Protein AF-A0A923WV77-F1 (afdb_monomer)

Foldseek 3Di:
DPFAWEQEPVRDIDGDDLVVLLVLQLVLQPPPPPSVVLSCQLSVVLVVVGDHHHYPVNSLVSSLVSLVVCCVVPVSSVSSSVSSVVQVVCCVP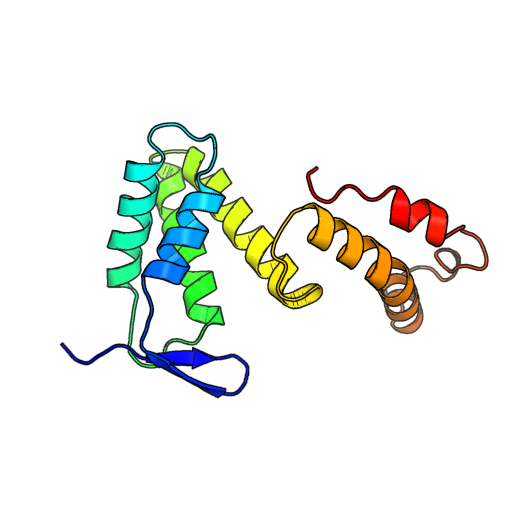QNDDDDQVRSLVSQLVCQLVVQVVCVVVVNDDPCSHPVNDPSNVVSNPDRPVD

Nearest PDB structures (foldseek):
  4x3v-assembly1_B  TM=8.559E-01  e=1.766E-03  Homo sapiens
  3hne-assembly1_B  TM=6.491E-01  e=2.974E-04  Homo sapiens
  3hnf-assembly1_B  TM=6.372E-01  e=2.411E-04  Homo sapiens
  5tus-assembly2_B  TM=5.766E-01  e=7.246E-04  Homo sapiens
  8p23-assembly1_A  TM=6.098E-01  e=1.513E-02  Segatella copri

pLDDT: mean 93.92, std 6.03, range [48.0, 98.38]

Solvent-accessible surface area (backbone atoms only — not comparable to full-atom values): 8344 Å² total; per-residue (Å²): 129,83,82,42,30,30,26,42,96,88,68,50,76,43,74,65,60,68,65,65,54,51,53,53,37,50,63,33,33,63,92,49,81,65,38,69,60,56,37,51,50,41,54,59,58,38,60,78,72,65,54,72,62,40,36,53,66,57,49,55,50,46,53,31,50,46,24,50,71,42,30,86,83,39,63,67,26,48,53,30,22,51,42,46,49,51,52,51,52,42,40,74,76,75,39,89,69,92,47,73,69,50,49,40,50,49,49,38,66,44,43,62,56,50,48,54,50,33,33,77,70,67,77,38,64,74,71,74,36,74,90,72,42,66,54,69,63,54,27,69,67,60,63,84,90,112

Radius of gyration: 18.63 Å; Cα contacts (8 Å, |Δi|>4): 139; chains: 1; bounding box: 40×37×52 Å

Structure (mmCIF, N/CA/C/O backbone):
data_AF-A0A923WV77-F1
#
_entry.id   AF-A0A923WV77-F1
#
loop_
_atom_site.group_PDB
_atom_site.id
_atom_site.type_symbol
_atom_site.label_atom_id
_atom_site.label_alt_id
_atom_site.label_comp_id
_atom_site.label_asym_id
_atom_site.label_entity_id
_atom_site.label_seq_id
_atom_site.pdbx_PDB_ins_code
_atom_site.Cartn_x
_atom_site.Cartn_y
_atom_site.Cartn_z
_atom_site.occupancy
_atom_site.B_iso_or_equiv
_atom_site.auth_seq_id
_atom_site.auth_comp_id
_atom_site.auth_asym_id
_atom_site.auth_atom_id
_atom_site.pdbx_PDB_model_num
ATOM 1 N N . MET A 1 1 ? -13.167 -13.546 25.526 1.00 48.00 1 MET A N 1
ATOM 2 C CA . MET A 1 1 ? -13.142 -13.367 24.060 1.00 48.00 1 MET A CA 1
ATOM 3 C C . MET A 1 1 ? -11.990 -14.201 23.547 1.00 48.00 1 MET A C 1
ATOM 5 O O . MET A 1 1 ? -10.902 -14.071 24.098 1.00 48.00 1 MET A O 1
ATOM 9 N N . SER A 1 2 ? -12.235 -15.126 22.621 1.00 57.38 2 SER A N 1
ATOM 10 C CA . SER A 1 2 ? -11.164 -15.935 22.031 1.00 57.38 2 SER A CA 1
ATOM 11 C C . SER A 1 2 ? -10.142 -15.004 21.380 1.00 57.38 2 SER A C 1
ATOM 13 O O . SER A 1 2 ? -10.535 -14.059 20.699 1.00 57.38 2 SER A O 1
ATOM 15 N N . ALA A 1 3 ? -8.852 -15.222 21.639 1.00 84.38 3 ALA A N 1
ATOM 16 C CA . ALA A 1 3 ? -7.799 -14.428 21.019 1.00 84.38 3 ALA A CA 1
ATOM 17 C C . ALA A 1 3 ? -7.837 -14.661 19.503 1.00 84.38 3 ALA A C 1
ATOM 19 O O . ALA A 1 3 ? -7.706 -15.799 19.060 1.00 84.38 3 ALA A O 1
ATOM 20 N N . ILE A 1 4 ? -8.056 -13.598 18.727 1.00 92.12 4 ILE A N 1
ATOM 21 C CA . ILE A 1 4 ? -8.050 -13.665 17.264 1.00 92.12 4 ILE A CA 1
ATOM 22 C C . ILE A 1 4 ? -6.624 -13.970 16.809 1.00 92.12 4 ILE A C 1
ATOM 24 O O . ILE A 1 4 ? -5.680 -13.288 17.218 1.00 92.12 4 ILE A O 1
ATOM 28 N N . THR A 1 5 ? -6.465 -14.984 15.964 1.00 95.19 5 THR A N 1
ATOM 29 C CA . THR A 1 5 ? -5.197 -15.288 15.296 1.00 95.19 5 THR A CA 1
ATOM 30 C C . THR A 1 5 ? -5.226 -14.859 13.835 1.00 95.19 5 THR A C 1
ATOM 32 O O . THR A 1 5 ? -6.267 -14.920 13.183 1.00 95.19 5 THR A O 1
ATOM 35 N N . VAL A 1 6 ? -4.069 -14.445 13.320 1.00 95.81 6 VAL A N 1
ATOM 36 C CA . VAL A 1 6 ? -3.853 -14.080 11.917 1.00 95.81 6 VAL A CA 1
ATOM 37 C C . VAL A 1 6 ? -2.973 -15.133 11.255 1.00 95.81 6 VAL A C 1
ATOM 39 O O . VAL A 1 6 ? -1.926 -15.497 11.795 1.00 95.81 6 VAL A O 1
ATOM 42 N N . VAL A 1 7 ? -3.375 -15.598 10.073 1.00 96.44 7 VAL A N 1
ATOM 43 C CA . VAL A 1 7 ? -2.583 -16.511 9.238 1.00 96.44 7 VAL A CA 1
ATOM 44 C C . VAL A 1 7 ? -1.671 -15.691 8.323 1.00 96.44 7 VAL A C 1
ATOM 46 O O . VAL A 1 7 ? -2.120 -14.825 7.567 1.00 96.44 7 VAL A O 1
ATOM 49 N N . LYS A 1 8 ? -0.364 -15.914 8.408 1.00 93.25 8 LYS A N 1
ATOM 50 C CA . LYS A 1 8 ? 0.645 -15.290 7.548 1.00 93.25 8 LYS A CA 1
ATOM 51 C C . LYS A 1 8 ? 0.689 -15.939 6.172 1.00 93.25 8 LYS A C 1
ATOM 53 O O . LYS A 1 8 ? 0.177 -17.033 5.964 1.00 93.25 8 LYS A O 1
ATOM 58 N N . ARG A 1 9 ? 1.355 -15.264 5.233 1.00 88.94 9 ARG A N 1
ATOM 59 C CA . ARG A 1 9 ? 1.539 -15.747 3.853 1.00 88.94 9 ARG A CA 1
ATOM 60 C C . ARG A 1 9 ? 2.354 -17.040 3.774 1.00 88.94 9 ARG A C 1
ATOM 62 O O . ARG A 1 9 ? 2.183 -17.808 2.840 1.00 88.94 9 ARG A O 1
ATOM 69 N N . ASP A 1 10 ? 3.211 -17.292 4.762 1.00 89.94 10 ASP A N 1
ATOM 70 C CA . ASP A 1 10 ? 3.959 -18.547 4.913 1.00 89.94 10 ASP A CA 1
ATOM 71 C C . ASP A 1 10 ? 3.158 -19.654 5.634 1.00 89.94 10 ASP A C 1
ATOM 73 O O . ASP A 1 10 ? 3.684 -20.738 5.883 1.00 89.94 10 ASP A O 1
ATOM 77 N N . GLY A 1 11 ? 1.891 -19.395 5.977 1.00 91.75 11 GLY A N 1
ATOM 78 C CA . GLY A 1 11 ? 1.005 -20.317 6.687 1.00 91.75 11 GLY A CA 1
ATOM 79 C C . GLY A 1 11 ? 1.157 -20.312 8.212 1.00 91.75 11 GLY A C 1
ATOM 80 O O . GLY A 1 11 ? 0.393 -20.996 8.896 1.00 91.75 11 GLY A O 1
ATOM 81 N N . THR A 1 12 ? 2.100 -19.547 8.775 1.00 95.31 12 THR A N 1
ATOM 82 C CA . THR A 1 12 ? 2.255 -19.438 10.234 1.00 95.31 12 THR A CA 1
ATOM 83 C C . THR A 1 12 ? 1.081 -18.686 10.869 1.00 95.31 12 THR A C 1
ATOM 85 O O . THR A 1 12 ? 0.434 -17.856 10.230 1.00 95.31 12 THR A O 1
ATOM 88 N N . ARG A 1 13 ? 0.771 -18.979 12.140 1.00 96.19 13 ARG A N 1
ATOM 89 C CA . ARG A 1 13 ? -0.293 -18.298 12.901 1.00 96.19 13 ARG A CA 1
ATOM 90 C C . ARG A 1 13 ? 0.325 -17.454 14.005 1.00 96.19 13 ARG A C 1
ATOM 92 O O . ARG A 1 13 ? 1.100 -17.972 14.806 1.00 96.19 13 ARG A O 1
ATOM 99 N N . GLU A 1 14 ? -0.058 -16.185 14.079 1.00 94.81 14 GLU A N 1
ATOM 100 C CA . GLU A 1 14 ? 0.314 -15.287 15.177 1.00 94.81 14 GLU A CA 1
ATOM 101 C C . GLU A 1 14 ? -0.930 -14.660 15.821 1.00 94.81 14 GLU A C 1
ATOM 103 O O . GLU A 1 14 ? -1.969 -14.555 15.165 1.00 94.81 14 GLU A O 1
ATOM 108 N N . PRO A 1 15 ? -0.864 -14.223 17.089 1.00 94.94 15 PRO A N 1
ATOM 109 C CA . PRO A 1 15 ? -1.914 -13.394 17.671 1.00 94.94 15 PRO A CA 1
ATOM 110 C C . PRO A 1 15 ? -2.107 -12.102 16.868 1.00 94.94 15 PRO A C 1
ATOM 112 O O . PRO A 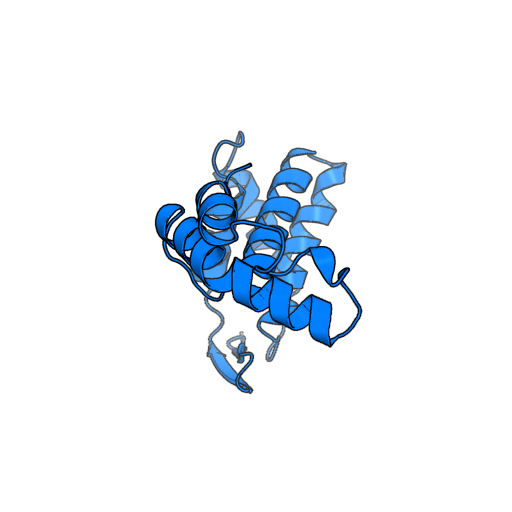1 15 ? -1.132 -11.494 16.426 1.00 94.94 15 PRO A O 1
ATOM 115 N N . PHE A 1 16 ? -3.357 -11.666 16.704 1.00 93.81 16 PHE A N 1
ATOM 116 C CA . PHE A 1 16 ? -3.653 -10.361 16.123 1.00 93.81 16 PHE A CA 1
ATOM 117 C C . PHE A 1 16 ? -2.987 -9.242 16.936 1.00 93.81 16 PHE A C 1
ATOM 119 O O . PHE A 1 16 ? -3.142 -9.167 18.156 1.00 93.81 16 PHE A O 1
ATOM 126 N N . ASP A 1 17 ? -2.274 -8.357 16.241 1.00 92.31 17 ASP A N 1
ATOM 127 C CA . ASP A 1 17 ? -1.597 -7.205 16.825 1.00 92.31 17 ASP A CA 1
ATOM 128 C C . ASP A 1 17 ? -2.188 -5.911 16.259 1.00 92.31 17 ASP A C 1
ATOM 130 O O . ASP A 1 17 ? -1.869 -5.487 15.143 1.00 92.31 17 ASP A O 1
ATOM 134 N N . ALA A 1 18 ? -3.043 -5.269 17.055 1.00 91.62 18 ALA A N 1
ATOM 135 C CA . ALA A 1 18 ? -3.682 -4.008 16.695 1.00 91.62 18 ALA A CA 1
ATOM 136 C C . ALA A 1 18 ? -2.668 -2.877 16.452 1.00 91.62 18 ALA A C 1
ATOM 138 O O . ALA A 1 18 ? -2.953 -1.961 15.682 1.00 91.62 18 ALA A O 1
ATOM 139 N N . ASN A 1 19 ? -1.472 -2.934 17.053 1.00 92.88 19 ASN A N 1
ATOM 140 C CA . ASN A 1 19 ? -0.466 -1.886 16.875 1.00 92.88 19 ASN A CA 1
ATOM 141 C C . ASN A 1 19 ? 0.044 -1.833 15.434 1.00 92.88 19 ASN A C 1
ATOM 143 O O . ASN A 1 19 ? 0.284 -0.742 14.921 1.00 92.88 19 ASN A O 1
ATOM 147 N N . LYS A 1 20 ? 0.156 -2.985 14.755 1.00 90.94 20 LYS A N 1
ATOM 148 C CA . LYS A 1 20 ? 0.565 -3.041 13.341 1.00 90.94 20 LYS A CA 1
ATOM 149 C C . LYS A 1 20 ? -0.425 -2.294 12.447 1.00 90.94 20 LYS A C 1
ATOM 151 O O . LYS A 1 20 ? -0.008 -1.550 11.562 1.00 90.94 20 LYS A O 1
ATOM 156 N N . ILE A 1 21 ? -1.721 -2.457 12.712 1.00 93.38 21 ILE A N 1
ATOM 157 C CA . ILE A 1 21 ? -2.782 -1.760 11.979 1.00 93.38 21 ILE A CA 1
ATOM 158 C C . ILE A 1 21 ? -2.777 -0.268 12.302 1.00 93.38 21 ILE A C 1
ATOM 160 O O . ILE A 1 21 ? -2.766 0.554 11.390 1.00 93.38 21 ILE A O 1
ATOM 164 N N . ASN A 1 22 ? -2.720 0.089 13.586 1.00 94.81 22 ASN A N 1
ATOM 165 C CA . ASN A 1 22 ? -2.713 1.487 14.009 1.00 94.81 22 ASN A CA 1
ATOM 166 C C . ASN A 1 22 ? -1.523 2.253 13.421 1.00 94.81 22 ASN A C 1
ATOM 168 O O . ASN A 1 22 ? -1.698 3.375 12.962 1.00 94.81 22 ASN A O 1
ATOM 172 N N . LEU A 1 23 ? -0.335 1.644 13.371 1.00 94.44 23 LEU A N 1
ATOM 173 C CA . LEU A 1 23 ? 0.841 2.268 12.767 1.00 94.44 23 LEU A CA 1
ATOM 174 C C . LEU A 1 23 ? 0.645 2.502 11.262 1.00 94.44 23 LEU A C 1
ATOM 176 O O . LEU A 1 23 ? 0.925 3.592 10.770 1.00 94.44 23 LEU A O 1
ATOM 180 N N . ALA A 1 24 ? 0.098 1.517 10.542 1.00 93.81 24 ALA A N 1
ATOM 181 C CA . ALA A 1 24 ? -0.214 1.670 9.122 1.00 93.81 24 ALA A CA 1
ATOM 182 C C . ALA A 1 24 ? -1.266 2.764 8.868 1.00 93.81 24 ALA A C 1
ATOM 184 O O . ALA A 1 24 ? -1.142 3.514 7.903 1.00 93.81 24 ALA A O 1
ATOM 185 N N . LEU A 1 25 ? -2.269 2.890 9.740 1.00 97.19 25 LEU A N 1
ATOM 186 C CA . LEU A 1 25 ? -3.270 3.954 9.662 1.00 97.19 25 LEU A CA 1
ATOM 187 C C . LEU A 1 25 ? -2.676 5.330 9.978 1.00 97.19 25 LEU A C 1
ATOM 189 O O . LEU A 1 25 ? -3.011 6.297 9.301 1.00 97.19 25 LEU A O 1
ATOM 193 N N . VAL A 1 26 ? -1.777 5.435 10.960 1.00 97.31 26 VAL A N 1
ATOM 194 C CA . VAL A 1 26 ? -1.065 6.687 11.273 1.00 97.31 26 VAL A CA 1
ATOM 195 C C . VAL A 1 26 ? -0.244 7.152 10.071 1.00 97.31 26 VAL A C 1
ATOM 197 O O . VAL A 1 26 ? -0.356 8.310 9.678 1.00 97.31 26 VAL A O 1
ATOM 200 N N . GLU A 1 27 ? 0.510 6.253 9.437 1.00 94.69 27 GLU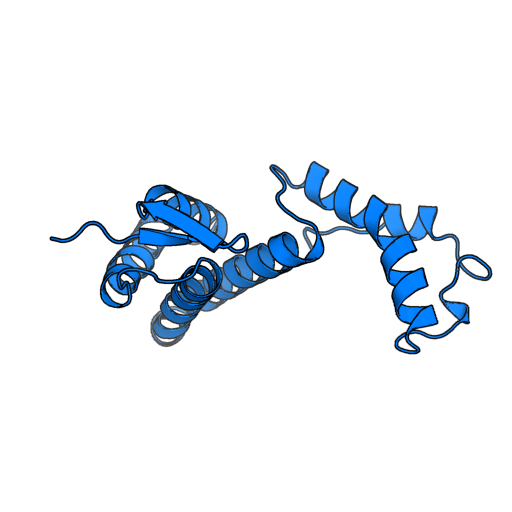 A N 1
ATOM 201 C CA . GLU A 1 27 ? 1.250 6.557 8.205 1.00 94.69 27 GLU A CA 1
ATOM 202 C C . GLU A 1 27 ? 0.305 6.966 7.062 1.00 94.69 27 GLU A C 1
ATOM 204 O O . GLU A 1 27 ? 0.519 7.974 6.391 1.00 94.69 27 GLU A O 1
ATOM 209 N N . ALA A 1 28 ? -0.790 6.228 6.856 1.00 96.75 28 ALA A N 1
ATOM 210 C CA . ALA A 1 28 ? -1.756 6.525 5.799 1.00 96.75 28 ALA A CA 1
ATOM 211 C C . ALA A 1 28 ? -2.494 7.859 6.010 1.00 96.75 28 ALA A C 1
ATOM 213 O O . ALA A 1 28 ? -2.913 8.496 5.045 1.00 96.75 28 ALA A O 1
ATOM 214 N N . THR A 1 29 ? -2.625 8.316 7.252 1.00 97.81 29 THR A N 1
ATOM 215 C CA . THR A 1 29 ? -3.310 9.567 7.612 1.00 97.81 29 THR A CA 1
ATOM 216 C C . THR A 1 29 ? -2.365 10.761 7.754 1.00 97.81 29 THR A C 1
ATOM 218 O O . THR A 1 29 ? -2.820 11.871 8.025 1.00 97.81 29 THR A O 1
ATOM 221 N N . GLU A 1 30 ? -1.058 10.577 7.552 1.00 96.19 30 GLU A N 1
ATOM 222 C CA . GLU A 1 30 ? -0.064 11.636 7.730 1.00 96.19 30 GLU A CA 1
ATOM 223 C C . GLU A 1 30 ? -0.390 12.882 6.884 1.00 96.19 30 GLU A C 1
ATOM 225 O O . GLU A 1 30 ? -0.631 12.803 5.672 1.00 96.19 30 GLU A O 1
ATOM 230 N N . GLY A 1 31 ? -0.416 14.047 7.540 1.00 96.69 31 GLY A N 1
ATOM 231 C CA . GLY A 1 31 ? -0.712 15.340 6.917 1.00 96.69 31 GLY A CA 1
ATOM 232 C C . GLY A 1 31 ? -2.198 15.640 6.675 1.00 96.69 31 GLY A C 1
ATOM 233 O O . GLY A 1 31 ? -2.498 16.724 6.178 1.00 96.69 31 GLY A O 1
ATOM 234 N N . LEU A 1 32 ? -3.117 14.731 7.022 1.00 97.56 32 LEU A N 1
ATOM 235 C CA . LEU A 1 32 ? -4.563 14.973 6.953 1.00 97.56 32 LEU A CA 1
ATOM 236 C C . LEU A 1 32 ? -5.075 15.659 8.236 1.00 97.56 32 LEU A C 1
ATOM 238 O O . LEU A 1 32 ? -4.515 15.435 9.317 1.00 97.56 32 LEU A O 1
ATOM 242 N N . PRO A 1 33 ? -6.136 16.484 8.157 1.00 97.12 33 PRO A N 1
ATOM 243 C CA . PRO A 1 33 ? -6.780 17.049 9.342 1.00 97.12 33 PRO A CA 1
ATOM 244 C C . PRO A 1 33 ? -7.375 15.943 10.225 1.00 97.12 33 PRO A C 1
ATOM 246 O O . PRO A 1 33 ? -7.723 14.873 9.740 1.00 97.12 33 PRO A O 1
ATOM 249 N N . ASP A 1 34 ? -7.490 16.181 11.533 1.00 96.00 34 ASP A N 1
ATOM 250 C CA . ASP A 1 34 ? -8.108 15.242 12.487 1.00 96.00 34 ASP A CA 1
ATOM 251 C C . ASP A 1 34 ? -7.555 13.804 12.430 1.00 96.00 34 ASP A C 1
ATOM 253 O O . ASP A 1 34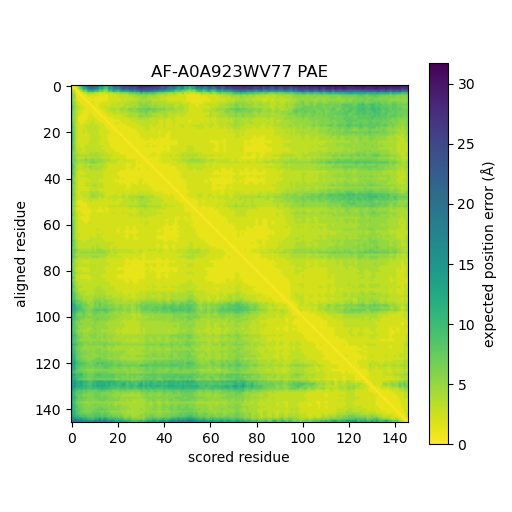 ? -8.272 12.831 12.670 1.00 96.00 34 ASP A O 1
ATOM 257 N N . GLN A 1 35 ? -6.254 13.673 12.140 1.00 97.25 35 GLN A N 1
ATOM 258 C CA . GLN A 1 35 ? -5.542 12.408 11.933 1.00 97.25 35 GLN A CA 1
ATOM 259 C C . GLN A 1 35 ? -5.928 11.315 12.944 1.00 97.25 35 GLN A C 1
ATOM 261 O O . GLN A 1 35 ? -6.304 10.208 12.562 1.00 97.25 35 GLN A O 1
ATOM 266 N N . ILE A 1 36 ? -5.870 11.635 14.241 1.00 97.06 36 ILE A N 1
ATOM 267 C CA . ILE A 1 36 ? -6.155 10.685 15.326 1.00 97.06 36 ILE A CA 1
ATOM 268 C C . ILE A 1 36 ? -7.599 10.177 15.244 1.00 97.06 36 ILE A C 1
ATOM 270 O O . ILE A 1 36 ? -7.829 8.978 15.384 1.00 97.06 36 ILE A O 1
ATOM 274 N N . SER A 1 37 ? -8.562 11.064 14.984 1.00 97.75 37 SER A N 1
ATOM 275 C CA . SER A 1 37 ? -9.975 10.699 14.864 1.00 97.75 37 SER A CA 1
ATOM 276 C C . SER A 1 37 ? -10.194 9.728 13.708 1.00 97.75 37 SER A C 1
ATOM 278 O O . SER A 1 37 ? -10.846 8.703 13.896 1.00 97.75 37 SER A O 1
ATOM 280 N N . LYS A 1 38 ? -9.577 9.984 12.545 1.00 98.12 38 LYS A N 1
ATOM 281 C CA . LYS A 1 38 ? -9.680 9.086 11.385 1.00 98.12 38 LYS A CA 1
ATOM 282 C C . LYS A 1 38 ? -9.061 7.713 11.664 1.00 98.12 38 LYS A C 1
ATOM 284 O O . LYS A 1 38 ? -9.662 6.697 11.329 1.00 98.12 38 LYS A O 1
ATOM 289 N N . V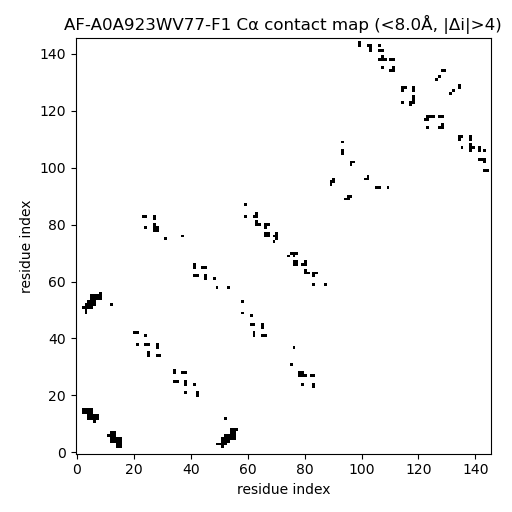AL A 1 39 ? -7.898 7.662 12.327 1.00 98.12 39 VAL A N 1
ATOM 290 C CA . VAL A 1 39 ? -7.271 6.393 12.753 1.00 98.12 39 VAL A CA 1
ATOM 291 C C . VAL A 1 39 ? -8.208 5.602 13.666 1.00 98.12 39 VAL A C 1
ATOM 293 O O . VAL A 1 39 ? -8.438 4.417 13.429 1.00 98.12 39 VAL A O 1
ATOM 296 N N . VAL A 1 40 ? -8.767 6.250 14.693 1.00 97.62 40 VAL A N 1
ATOM 297 C CA . VAL A 1 40 ? -9.680 5.609 15.652 1.00 97.62 40 VAL A CA 1
ATOM 298 C C . VAL A 1 40 ? -10.944 5.104 14.956 1.00 97.62 40 VAL A C 1
ATOM 300 O O . VAL A 1 40 ? -11.383 3.991 15.245 1.00 97.62 40 VAL A O 1
ATOM 303 N N . GLN A 1 41 ? -11.489 5.871 14.009 1.00 97.94 41 GLN A N 1
ATOM 304 C CA . GLN A 1 41 ? -12.667 5.486 13.237 1.00 97.94 41 GLN A CA 1
ATOM 305 C C . GLN A 1 41 ? -12.417 4.191 12.455 1.00 97.94 41 GLN A C 1
ATOM 307 O O . GLN A 1 41 ? -13.063 3.185 12.750 1.00 97.94 41 GLN A O 1
ATOM 312 N N . VAL A 1 42 ? -11.401 4.152 11.577 1.00 97.69 42 VAL A N 1
ATOM 313 C CA . VAL A 1 42 ? -11.088 2.935 10.797 1.00 97.69 42 VAL A CA 1
ATOM 314 C C . VAL A 1 42 ? -10.752 1.758 11.709 1.00 97.69 42 VAL A C 1
ATOM 316 O O . VAL A 1 42 ? -11.218 0.646 11.473 1.00 97.69 42 VAL A O 1
ATOM 319 N N . ALA A 1 43 ? -9.965 1.973 12.768 1.00 96.81 43 ALA A N 1
ATOM 320 C CA . ALA A 1 43 ? -9.570 0.897 13.673 1.00 96.81 43 ALA A CA 1
ATOM 321 C C . ALA A 1 43 ? -10.768 0.289 14.422 1.00 96.81 43 ALA A C 1
ATOM 323 O O . ALA A 1 43 ? -10.832 -0.931 14.582 1.00 96.81 43 ALA 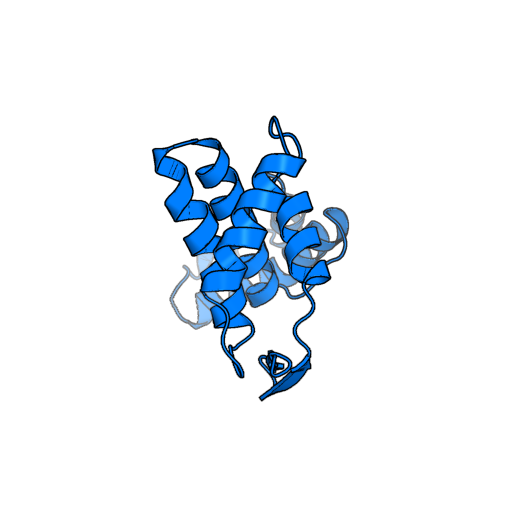A O 1
ATOM 324 N N . SER A 1 44 ? -11.713 1.116 14.875 1.00 96.50 44 SER A N 1
ATOM 325 C CA . SER A 1 44 ? -12.896 0.645 15.604 1.00 96.50 44 SER A CA 1
ATOM 326 C C . SER A 1 44 ? -13.888 -0.089 14.701 1.00 96.50 44 SER A C 1
ATOM 328 O O . SER A 1 44 ? -14.416 -1.128 15.091 1.00 96.50 44 SER A O 1
ATOM 330 N N . GLU A 1 45 ? -14.081 0.383 13.471 1.00 96.81 45 GLU A N 1
ATOM 331 C CA . GLU A 1 45 ? -14.930 -0.283 12.483 1.00 96.81 45 GLU A CA 1
ATOM 332 C C . GLU A 1 45 ? -14.302 -1.586 11.975 1.00 96.81 45 GLU A C 1
ATOM 334 O O . GLU A 1 45 ? -14.990 -2.602 11.862 1.00 96.81 45 GLU A O 1
ATOM 339 N N . LEU A 1 46 ? -12.982 -1.607 11.752 1.00 95.88 46 LEU A N 1
ATOM 340 C CA . LEU A 1 46 ? -12.256 -2.813 11.354 1.00 95.88 46 LEU A CA 1
ATOM 341 C C . LEU A 1 46 ? -12.451 -3.947 12.364 1.00 95.88 46 LEU A C 1
ATOM 343 O O . LEU A 1 46 ? -12.633 -5.091 11.952 1.00 95.88 46 LEU A O 1
ATOM 347 N N . GLN A 1 47 ? -12.457 -3.653 13.670 1.00 93.44 47 GLN A N 1
ATOM 348 C CA . GLN A 1 47 ? -12.649 -4.672 14.711 1.00 93.44 47 GLN A CA 1
ATOM 349 C C . GLN A 1 47 ? -13.943 -5.475 14.537 1.00 93.44 47 GLN A C 1
ATOM 351 O O . GLN A 1 47 ? -13.969 -6.651 14.894 1.00 93.44 47 GLN A O 1
ATOM 356 N N . LEU A 1 48 ? -14.987 -4.879 13.952 1.00 92.25 48 LEU A N 1
ATOM 357 C CA . LEU A 1 48 ? -16.268 -5.546 13.696 1.00 92.25 48 LEU A CA 1
ATOM 358 C C . LEU A 1 48 ? -16.185 -6.590 12.573 1.00 92.25 48 LEU A C 1
ATOM 360 O O . LEU A 1 48 ? -17.056 -7.450 12.466 1.00 92.25 48 LEU A O 1
ATOM 364 N N . THR A 1 49 ? -15.145 -6.519 11.742 1.00 90.56 49 THR A N 1
ATOM 365 C CA . THR A 1 49 ? -14.925 -7.413 10.595 1.00 90.56 49 THR A CA 1
ATOM 366 C C . THR A 1 49 ? -13.952 -8.554 10.897 1.00 90.56 49 THR A C 1
ATOM 368 O O . THR A 1 49 ? -13.839 -9.489 10.106 1.00 90.56 49 THR A O 1
ATOM 371 N N . LEU A 1 50 ? -13.247 -8.501 12.034 1.00 93.31 50 LEU A N 1
ATOM 372 C CA . LEU A 1 50 ? -12.225 -9.485 12.384 1.00 93.31 50 LEU A CA 1
ATOM 373 C C . LEU A 1 50 ? -12.842 -10.821 12.815 1.00 93.31 50 LEU A C 1
ATOM 375 O O . LEU A 1 50 ? -13.804 -10.877 13.579 1.00 93.31 50 LEU A O 1
ATOM 379 N N . PHE A 1 51 ? -12.211 -11.912 12.391 1.00 94.19 51 PHE A N 1
ATOM 380 C CA . PHE A 1 51 ? -12.549 -13.277 12.791 1.00 94.19 51 PHE A CA 1
ATOM 381 C C . PHE A 1 51 ? -11.274 -14.105 13.000 1.00 94.19 51 PHE A C 1
ATOM 383 O O . PHE A 1 51 ? -10.213 -13.776 12.467 1.00 94.19 51 PHE A O 1
ATOM 390 N N . ASP A 1 52 ? -11.357 -15.172 13.803 1.00 95.50 52 ASP A N 1
ATOM 391 C CA . ASP A 1 52 ? -10.201 -16.045 14.044 1.00 95.50 52 ASP A CA 1
ATOM 392 C C . ASP A 1 52 ? -9.746 -16.742 12.757 1.00 95.50 52 ASP A C 1
ATOM 394 O O . ASP A 1 52 ? -10.553 -17.324 12.034 1.00 95.50 52 ASP A O 1
ATOM 398 N N . GLY A 1 53 ? -8.440 -16.710 12.499 1.00 95.19 53 GLY A N 1
ATOM 399 C CA . GLY A 1 53 ? -7.849 -17.316 11.313 1.00 95.19 53 GLY A CA 1
ATOM 400 C C . GLY A 1 53 ? -7.925 -16.446 10.059 1.00 95.19 53 GLY A C 1
ATOM 401 O O . GLY A 1 53 ? -7.616 -16.953 8.982 1.00 95.19 53 GLY A O 1
ATOM 402 N N . ILE A 1 54 ? -8.290 -15.163 10.175 1.00 96.12 54 ILE A N 1
ATOM 403 C CA . ILE A 1 54 ? -8.176 -14.198 9.073 1.00 96.12 54 ILE A CA 1
ATOM 404 C C . ILE A 1 54 ? -6.747 -14.206 8.508 1.00 96.12 54 ILE A C 1
ATOM 406 O O . ILE A 1 54 ? -5.767 -14.222 9.261 1.00 96.12 54 ILE A O 1
ATOM 410 N N . THR A 1 55 ? -6.592 -14.228 7.184 1.00 96.00 55 THR A N 1
ATOM 411 C CA . THR A 1 55 ? -5.253 -14.153 6.583 1.00 96.00 55 THR A CA 1
ATOM 412 C C . THR A 1 55 ? -4.716 -12.725 6.634 1.00 96.00 55 THR A C 1
ATOM 414 O O . THR A 1 55 ? -5.468 -11.759 6.729 1.00 96.00 55 THR A O 1
ATOM 417 N N . SER A 1 56 ? -3.395 -12.561 6.553 1.00 92.88 56 SER A N 1
ATOM 418 C CA . SER A 1 56 ? -2.788 -11.222 6.491 1.00 92.88 56 SER A CA 1
ATOM 419 C C . SER A 1 56 ? -3.272 -10.435 5.270 1.00 92.88 56 SER A C 1
ATOM 421 O O . SER A 1 56 ? -3.427 -9.227 5.354 1.00 92.88 56 SER A O 1
ATOM 423 N N . GLU A 1 57 ? -3.550 -11.121 4.161 1.00 92.44 57 GLU A N 1
ATOM 424 C CA . GLU A 1 57 ? -4.081 -10.516 2.935 1.00 92.44 57 GLU A CA 1
ATOM 425 C C . GLU A 1 57 ? -5.524 -10.046 3.123 1.00 92.44 57 GLU A C 1
ATOM 427 O O . GLU A 1 57 ? -5.824 -8.893 2.837 1.00 92.44 57 GLU A O 1
ATOM 432 N N . GLN A 1 58 ? -6.383 -10.890 3.703 1.00 95.38 58 GLN A N 1
ATOM 433 C CA . GLN A 1 58 ? -7.756 -10.511 4.045 1.00 95.38 58 GLN A CA 1
ATOM 434 C C . GLN A 1 58 ? -7.799 -9.361 5.051 1.00 95.38 58 GLN A C 1
ATOM 436 O O . GLN A 1 58 ? -8.673 -8.505 4.971 1.00 95.38 58 GLN A O 1
ATOM 441 N N . LEU A 1 59 ? -6.862 -9.331 6.001 1.00 94.88 59 LEU A N 1
ATOM 442 C CA . LEU A 1 59 ? -6.748 -8.242 6.962 1.00 94.88 59 LEU A CA 1
ATOM 443 C C . LEU A 1 59 ? -6.356 -6.928 6.273 1.00 94.88 59 LEU A C 1
ATOM 445 O O . LEU A 1 59 ? -6.988 -5.909 6.538 1.00 94.88 59 LEU A O 1
ATOM 449 N N . ASP A 1 60 ? -5.359 -6.950 5.382 1.00 93.75 60 ASP A N 1
ATOM 450 C CA . ASP A 1 60 ? -4.961 -5.766 4.613 1.00 93.75 60 ASP A CA 1
ATOM 451 C C . ASP A 1 60 ? -6.126 -5.254 3.737 1.00 93.75 60 ASP A C 1
ATOM 453 O O . ASP A 1 60 ? -6.395 -4.052 3.705 1.00 93.75 60 ASP A O 1
ATOM 457 N N . GLU A 1 61 ? -6.851 -6.156 3.065 1.00 95.31 61 GLU A N 1
ATOM 458 C CA . GLU A 1 61 ? -8.049 -5.830 2.276 1.00 95.31 61 GLU A CA 1
ATOM 459 C C . GLU A 1 61 ? -9.167 -5.241 3.144 1.00 95.31 61 GLU A C 1
ATOM 461 O O . GLU A 1 61 ? -9.767 -4.230 2.776 1.00 95.31 61 GLU A O 1
ATOM 466 N N . ALA A 1 62 ? -9.423 -5.828 4.316 1.00 96.44 62 ALA A N 1
ATOM 467 C CA . ALA A 1 62 ? -10.441 -5.347 5.241 1.00 96.44 62 ALA A CA 1
ATOM 468 C C . ALA A 1 62 ? -10.160 -3.905 5.682 1.00 96.44 62 ALA A C 1
ATOM 470 O O . ALA A 1 62 ? -11.068 -3.081 5.647 1.00 96.44 62 ALA A O 1
ATOM 471 N N . VAL A 1 63 ? -8.908 -3.558 6.012 1.00 96.81 63 VAL A N 1
ATOM 472 C CA . VAL A 1 63 ? -8.556 -2.182 6.415 1.00 96.81 63 VAL A CA 1
ATOM 473 C C . VAL A 1 63 ? -8.813 -1.186 5.279 1.00 96.81 63 VAL A C 1
ATOM 475 O O . VAL A 1 63 ? -9.360 -0.108 5.517 1.00 96.81 63 VAL A O 1
ATOM 478 N N . ILE A 1 64 ? -8.460 -1.548 4.041 1.00 97.69 64 ILE A N 1
ATOM 479 C CA . ILE A 1 64 ? -8.696 -0.707 2.856 1.00 97.69 64 ILE A CA 1
ATOM 480 C C . ILE A 1 64 ? -10.200 -0.520 2.624 1.00 97.69 64 ILE A C 1
ATOM 482 O O . ILE A 1 64 ? -10.655 0.604 2.411 1.00 97.69 64 ILE A O 1
ATOM 486 N N . HIS A 1 65 ? -10.986 -1.595 2.698 1.00 97.44 65 HIS A N 1
ATOM 487 C CA . HIS A 1 65 ? -12.433 -1.527 2.517 1.00 97.44 65 HIS A CA 1
ATOM 488 C C . HIS A 1 65 ? -13.125 -0.709 3.608 1.00 97.44 65 HIS A C 1
ATOM 490 O O . HIS A 1 65 ? -14.012 0.080 3.284 1.00 97.44 65 HIS A O 1
ATOM 496 N N . THR A 1 66 ? -12.699 -0.833 4.866 1.00 97.75 66 THR A N 1
ATOM 497 C CA . THR A 1 66 ? -13.209 -0.002 5.962 1.00 97.75 66 THR A CA 1
ATOM 498 C C . THR A 1 66 ? -12.926 1.479 5.709 1.00 97.75 66 THR A C 1
ATOM 500 O O . THR A 1 66 ? -13.821 2.306 5.857 1.00 97.75 66 THR A O 1
ATOM 503 N N . ALA A 1 67 ? -11.725 1.842 5.242 1.00 97.88 67 ALA A N 1
ATOM 504 C CA . ALA A 1 67 ? -11.451 3.223 4.842 1.00 97.88 67 ALA A CA 1
ATOM 505 C C . ALA A 1 67 ? -12.383 3.671 3.695 1.00 97.88 67 ALA A C 1
ATOM 507 O O . ALA A 1 67 ? -13.059 4.690 3.815 1.00 97.88 67 ALA A O 1
ATOM 508 N N . LEU A 1 68 ? -12.520 2.875 2.627 1.00 97.81 68 LEU A N 1
ATOM 509 C CA . LEU A 1 68 ? -13.376 3.208 1.476 1.00 97.81 68 LEU A CA 1
ATOM 510 C C . LEU A 1 68 ? -14.851 3.438 1.841 1.00 97.81 68 LEU A C 1
ATOM 512 O O . LEU A 1 68 ? -15.512 4.280 1.236 1.00 97.81 68 LEU A O 1
ATOM 516 N N . GLN A 1 69 ? -15.383 2.719 2.831 1.00 97.31 69 GLN A N 1
ATOM 517 C CA . GLN A 1 69 ? -16.772 2.882 3.276 1.00 97.31 69 GLN A CA 1
ATOM 518 C C . GLN A 1 69 ? -17.066 4.272 3.863 1.00 97.31 69 GLN A C 1
ATOM 520 O O . GLN A 1 69 ? -18.217 4.715 3.809 1.00 97.31 69 GLN A O 1
ATOM 525 N N . ASN A 1 70 ? -16.039 4.959 4.371 1.00 97.69 70 ASN A N 1
ATOM 526 C CA . ASN A 1 70 ? -16.136 6.281 4.988 1.00 97.69 70 ASN A CA 1
ATOM 527 C C . ASN A 1 70 ? -15.962 7.441 3.992 1.00 97.69 70 ASN A C 1
ATOM 529 O O . ASN A 1 70 ? -16.264 8.583 4.326 1.00 97.69 70 ASN A O 1
ATOM 533 N N . VAL A 1 71 ? -15.569 7.161 2.741 1.00 98.12 71 VAL A N 1
ATOM 534 C CA . VAL A 1 71 ? -15.371 8.176 1.680 1.00 98.12 71 VAL A CA 1
ATOM 535 C C . VAL A 1 71 ? -16.627 9.007 1.418 1.00 98.12 71 VAL A C 1
ATOM 537 O O . VAL A 1 71 ? -16.550 10.183 1.074 1.00 98.12 71 VAL A O 1
ATOM 540 N N . LYS A 1 72 ? -17.802 8.393 1.583 1.00 96.81 72 LYS A N 1
ATOM 541 C CA . LYS A 1 72 ? -19.103 9.053 1.400 1.00 96.81 72 LYS A CA 1
ATOM 542 C C . LYS A 1 72 ? -19.344 10.191 2.401 1.00 96.81 72 LYS A C 1
ATOM 544 O O . LYS A 1 72 ? -20.080 11.118 2.077 1.00 96.81 72 LYS A O 1
ATOM 549 N N . ASP A 1 73 ? -18.760 10.088 3.593 1.00 97.12 73 ASP A N 1
ATOM 550 C CA . ASP A 1 73 ? -18.946 11.035 4.691 1.00 97.12 73 ASP A CA 1
ATOM 551 C C . ASP A 1 73 ? -17.776 12.028 4.750 1.00 97.12 73 ASP A C 1
ATOM 553 O O . ASP A 1 73 ? -17.979 13.204 5.049 1.00 97.12 73 ASP A O 1
ATOM 557 N N . ASP A 1 74 ? -16.566 11.575 4.407 1.00 97.69 74 ASP A N 1
ATOM 558 C CA . ASP A 1 74 ? -15.359 12.395 4.374 1.00 97.69 74 ASP A CA 1
ATOM 559 C C . ASP A 1 74 ? -14.393 11.927 3.257 1.00 97.69 74 ASP A C 1
ATOM 561 O O . ASP A 1 74 ? -13.894 10.796 3.293 1.00 97.69 74 ASP A O 1
ATOM 565 N N . PRO A 1 75 ? -14.093 12.777 2.254 1.00 97.56 75 PRO A N 1
ATOM 566 C CA . PRO A 1 75 ? -13.253 12.403 1.118 1.00 97.56 75 PRO A CA 1
ATOM 567 C C . PRO A 1 75 ? -11.798 12.089 1.496 1.00 97.56 75 PRO A C 1
ATOM 569 O O . PRO A 1 75 ? -11.114 11.417 0.726 1.00 97.56 75 PRO A O 1
ATOM 572 N N . ASP A 1 76 ? -11.311 12.507 2.670 1.00 98.38 76 ASP A N 1
ATOM 573 C CA . ASP A 1 76 ? -9.954 12.184 3.125 1.00 98.38 76 ASP A CA 1
ATOM 574 C C . ASP A 1 76 ? -9.719 10.667 3.220 1.00 98.38 76 ASP A C 1
ATOM 576 O O . ASP A 1 76 ? -8.593 10.192 3.045 1.00 98.38 76 ASP A O 1
ATOM 580 N N . PHE A 1 77 ? -10.773 9.879 3.451 1.00 98.38 77 PHE A N 1
ATOM 581 C CA . PHE A 1 77 ? -10.665 8.423 3.499 1.00 98.38 77 PHE A CA 1
ATOM 582 C C . PHE A 1 77 ? -10.287 7.785 2.157 1.00 98.38 77 PHE A C 1
ATOM 584 O O . PHE A 1 77 ? -9.735 6.683 2.160 1.00 98.38 77 PHE A O 1
ATOM 591 N N . ASP A 1 78 ? -10.481 8.477 1.031 1.00 98.31 78 ASP A N 1
ATOM 592 C CA . ASP A 1 78 ? -10.012 8.016 -0.282 1.00 98.31 78 ASP A CA 1
ATOM 593 C C . ASP A 1 78 ? -8.478 8.056 -0.347 1.00 98.31 78 ASP A C 1
ATOM 595 O O . ASP A 1 78 ? -7.822 7.111 -0.797 1.00 98.31 78 ASP A O 1
ATOM 599 N N . ILE A 1 79 ? -7.883 9.110 0.223 1.00 97.69 79 ILE A N 1
ATOM 600 C CA . ILE A 1 79 ? -6.429 9.256 0.354 1.00 97.69 79 ILE A CA 1
ATOM 601 C C . ILE A 1 79 ? -5.872 8.171 1.283 1.00 97.69 79 ILE A C 1
ATOM 603 O O . ILE A 1 79 ? -4.858 7.546 0.960 1.00 97.69 79 ILE A O 1
ATOM 607 N N . ILE A 1 80 ? -6.537 7.913 2.415 1.00 98.25 80 ILE A N 1
ATOM 608 C CA . ILE A 1 80 ? -6.142 6.858 3.364 1.00 98.25 80 ILE A CA 1
ATOM 609 C C . ILE A 1 80 ? -6.182 5.490 2.673 1.00 98.25 80 ILE A C 1
ATOM 611 O O . ILE A 1 80 ? -5.185 4.766 2.698 1.00 98.25 80 ILE A O 1
ATOM 615 N N . ALA A 1 81 ? -7.296 5.147 2.018 1.00 98.25 81 ALA A N 1
ATOM 616 C CA . ALA A 1 81 ? -7.457 3.885 1.299 1.00 98.25 81 ALA A CA 1
ATOM 617 C C . ALA A 1 81 ? -6.393 3.713 0.206 1.00 98.25 81 ALA A C 1
ATOM 619 O O . ALA A 1 81 ? -5.763 2.658 0.112 1.00 98.25 81 ALA A O 1
ATOM 620 N N . THR A 1 82 ? -6.125 4.771 -0.564 1.00 97.62 82 THR A N 1
ATOM 621 C CA . THR A 1 82 ? -5.090 4.785 -1.606 1.00 97.62 82 THR A CA 1
ATOM 622 C C . THR A 1 82 ? -3.698 4.533 -1.028 1.00 97.62 82 THR A C 1
ATOM 624 O O . THR A 1 82 ? -2.941 3.720 -1.563 1.00 97.62 82 THR A O 1
ATOM 627 N N . ARG A 1 83 ? -3.345 5.182 0.088 1.00 96.56 83 ARG A N 1
ATOM 628 C CA . ARG A 1 83 ? -2.040 5.002 0.746 1.00 96.56 83 ARG A CA 1
ATOM 629 C C . ARG A 1 83 ? -1.876 3.598 1.332 1.00 96.56 83 ARG A C 1
ATOM 631 O O . ARG A 1 83 ? -0.806 3.007 1.189 1.00 96.56 83 ARG A O 1
ATOM 638 N N . LEU A 1 84 ? -2.929 3.041 1.934 1.00 96.94 84 LEU A N 1
ATOM 639 C CA . LEU A 1 84 ? -2.940 1.659 2.426 1.00 96.94 84 LEU A CA 1
ATOM 640 C C . LEU A 1 84 ? -2.770 0.651 1.280 1.00 96.94 84 LEU A C 1
ATOM 642 O O . LEU A 1 84 ? -1.937 -0.254 1.372 1.00 96.94 84 LEU A O 1
ATOM 646 N N . LEU A 1 85 ? -3.497 0.842 0.174 1.00 96.62 85 LEU A N 1
ATOM 647 C CA . LEU A 1 85 ? -3.376 0.008 -1.021 1.00 96.62 85 LEU A CA 1
ATOM 648 C C . LEU A 1 85 ? -1.965 0.080 -1.615 1.00 96.62 85 LEU A C 1
ATOM 650 O O . LEU A 1 85 ? -1.366 -0.954 -1.907 1.00 96.62 85 LEU A O 1
ATOM 654 N N . LEU A 1 86 ? -1.402 1.282 -1.749 1.00 94.56 86 LEU A N 1
ATOM 655 C CA . LEU A 1 86 ? -0.049 1.471 -2.270 1.00 94.56 86 LEU A CA 1
ATOM 656 C C . LEU A 1 86 ? 1.001 0.769 -1.397 1.00 94.56 86 LEU A C 1
ATOM 658 O O . LEU A 1 86 ? 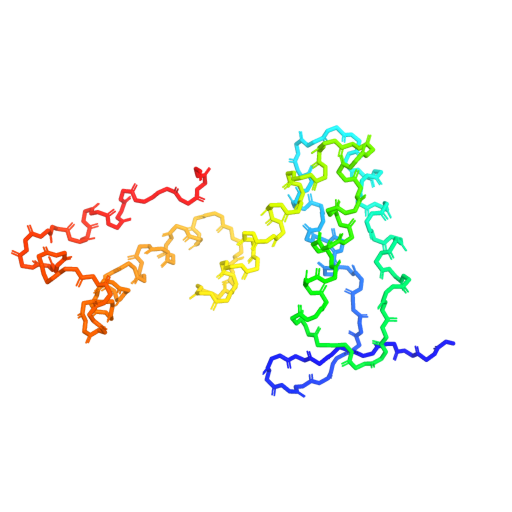1.890 0.095 -1.921 1.00 94.56 86 LEU A O 1
ATOM 662 N N . LYS A 1 87 ? 0.872 0.861 -0.066 1.00 92.06 87 LYS A N 1
ATOM 663 C CA . LYS A 1 87 ? 1.733 0.133 0.878 1.00 92.06 87 LYS A CA 1
ATOM 664 C C . LYS A 1 87 ? 1.636 -1.382 0.672 1.00 92.06 87 LYS A C 1
ATOM 666 O O . LYS A 1 87 ? 2.669 -2.052 0.642 1.00 92.06 87 LYS A O 1
ATOM 671 N N . ASN A 1 88 ? 0.428 -1.916 0.483 1.00 92.12 88 ASN A N 1
ATOM 672 C CA . ASN A 1 88 ? 0.209 -3.337 0.203 1.00 92.12 88 ASN A CA 1
ATOM 673 C C . ASN A 1 88 ? 0.886 -3.763 -1.117 1.00 92.12 88 ASN A C 1
ATOM 675 O O . ASN A 1 88 ? 1.655 -4.727 -1.139 1.00 92.12 88 ASN A O 1
ATOM 679 N N . ILE A 1 89 ? 0.705 -2.986 -2.192 1.00 93.25 89 ILE A N 1
ATOM 680 C CA . ILE A 1 89 ? 1.352 -3.228 -3.492 1.00 93.25 89 ILE A CA 1
ATOM 681 C C . ILE A 1 89 ? 2.878 -3.268 -3.346 1.00 93.25 89 ILE A C 1
ATOM 683 O O . ILE A 1 89 ? 3.516 -4.222 -3.801 1.00 93.25 89 ILE A O 1
ATOM 687 N N . TYR A 1 90 ? 3.479 -2.281 -2.675 1.00 92.94 90 TYR A N 1
ATOM 688 C CA . TYR A 1 90 ? 4.925 -2.272 -2.457 1.00 92.94 90 TYR A CA 1
ATOM 689 C C . TYR A 1 90 ? 5.394 -3.474 -1.642 1.00 92.94 90 TYR A C 1
ATOM 691 O O . TYR A 1 90 ? 6.359 -4.126 -2.038 1.00 92.94 90 TYR A O 1
ATOM 699 N N . LYS A 1 91 ? 4.689 -3.828 -0.566 1.00 88.31 91 LYS A N 1
ATOM 700 C CA . LYS A 1 91 ? 5.020 -5.001 0.246 1.00 88.31 91 LYS A CA 1
ATOM 701 C C . LYS A 1 91 ? 5.002 -6.297 -0.567 1.00 88.31 91 LYS A C 1
ATOM 703 O O . LYS A 1 91 ? 5.854 -7.156 -0.359 1.00 88.31 91 LYS A O 1
ATOM 708 N N . ASN A 1 92 ? 4.059 -6.444 -1.495 1.00 88.75 92 ASN A N 1
ATOM 709 C CA . ASN A 1 92 ? 3.924 -7.663 -2.296 1.00 88.75 92 ASN A CA 1
ATOM 710 C C . ASN A 1 92 ? 4.963 -7.758 -3.416 1.00 88.75 92 ASN A C 1
ATOM 712 O O . ASN A 1 92 ? 5.435 -8.850 -3.717 1.00 88.75 92 ASN A O 1
ATOM 716 N N . ILE A 1 93 ? 5.326 -6.629 -4.027 1.00 90.88 93 ILE A N 1
ATOM 717 C CA . ILE A 1 93 ? 6.230 -6.605 -5.187 1.00 90.88 93 ILE A CA 1
ATOM 718 C C . ILE A 1 93 ? 7.694 -6.442 -4.760 1.00 90.88 93 ILE A C 1
ATOM 720 O O . ILE A 1 93 ? 8.591 -7.103 -5.289 1.00 90.88 93 ILE A O 1
ATOM 724 N N . LEU A 1 94 ? 7.954 -5.529 -3.826 1.00 91.38 94 LEU A N 1
ATOM 725 C CA . LEU A 1 94 ? 9.297 -5.119 -3.416 1.00 91.38 94 LEU A CA 1
ATOM 726 C C . LEU A 1 94 ? 9.715 -5.715 -2.068 1.00 91.38 94 LEU A C 1
ATOM 728 O O . LEU A 1 94 ? 10.916 -5.834 -1.824 1.00 91.38 94 LEU A O 1
ATOM 732 N N . GLY A 1 95 ? 8.753 -6.133 -1.241 1.00 89.06 95 GLY A N 1
ATOM 733 C CA . GLY A 1 95 ? 8.982 -6.581 0.131 1.00 89.06 95 GLY A CA 1
ATOM 734 C C . GLY A 1 95 ? 8.841 -5.451 1.152 1.00 89.06 95 GLY A C 1
ATOM 735 O O . GLY A 1 95 ? 8.403 -4.347 0.831 1.00 89.06 95 GLY A O 1
ATOM 736 N N . GLU A 1 96 ? 9.198 -5.743 2.402 1.00 85.56 96 GLU A N 1
ATOM 737 C CA . GLU A 1 96 ? 9.215 -4.754 3.487 1.00 85.56 96 GLU A CA 1
ATOM 738 C C . GLU A 1 96 ? 10.339 -3.723 3.275 1.00 85.56 96 GLU A C 1
ATOM 740 O O . GLU A 1 96 ? 11.424 -4.058 2.797 1.00 85.56 96 GLU A O 1
ATOM 745 N N . PHE A 1 97 ? 10.083 -2.474 3.661 1.00 89.69 97 PHE A N 1
ATOM 746 C CA . PHE A 1 97 ? 11.050 -1.376 3.645 1.00 89.69 97 PHE A CA 1
ATOM 747 C C . PHE A 1 97 ? 10.775 -0.436 4.821 1.00 89.69 97 PHE A C 1
ATOM 749 O O . PHE A 1 97 ? 9.628 -0.243 5.216 1.00 89.69 97 PHE A O 1
ATOM 756 N N . ALA A 1 98 ? 11.821 0.162 5.383 1.00 86.19 98 ALA A N 1
ATOM 757 C CA . ALA A 1 98 ? 11.720 0.976 6.591 1.00 86.19 98 AL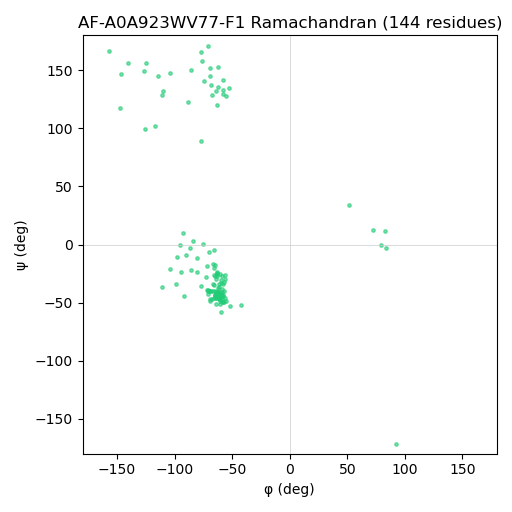A A CA 1
ATOM 758 C C . ALA A 1 98 ? 11.556 2.476 6.312 1.00 86.19 98 ALA A C 1
ATOM 760 O O . ALA A 1 98 ? 11.106 3.216 7.182 1.00 86.19 98 ALA A O 1
ATOM 761 N N . ASN A 1 99 ? 11.987 2.964 5.144 1.00 89.00 99 ASN A N 1
ATOM 762 C CA . ASN A 1 99 ? 11.976 4.397 4.839 1.00 89.00 99 ASN A CA 1
ATOM 763 C C . ASN A 1 99 ? 11.966 4.689 3.322 1.00 89.00 99 ASN A C 1
ATOM 765 O O . ASN A 1 99 ? 12.270 3.805 2.515 1.00 89.00 99 ASN A O 1
ATOM 769 N N . PRO A 1 100 ? 11.675 5.941 2.905 1.00 88.94 100 PRO A N 1
ATOM 770 C CA . PRO A 1 100 ? 11.624 6.316 1.489 1.00 88.94 100 PRO A CA 1
ATOM 771 C C . PRO A 1 100 ? 12.932 6.099 0.712 1.00 88.94 100 PRO A C 1
ATOM 773 O O . PRO A 1 100 ? 12.900 5.824 -0.489 1.00 88.94 100 PRO A O 1
ATOM 776 N N . ALA A 1 101 ? 14.093 6.201 1.368 1.00 91.88 101 ALA A N 1
ATOM 777 C CA . ALA A 1 101 ? 15.379 5.973 0.708 1.00 91.88 101 ALA A CA 1
ATOM 778 C C . ALA A 1 101 ? 15.577 4.487 0.369 1.00 91.88 101 ALA A C 1
ATOM 780 O O . ALA A 1 101 ? 16.063 4.154 -0.714 1.00 91.88 101 ALA A O 1
ATOM 781 N N . GLU A 1 102 ? 15.152 3.595 1.263 1.00 93.69 102 GLU A N 1
ATOM 782 C CA . GLU A 1 102 ? 15.122 2.158 1.007 1.00 93.69 102 GLU A CA 1
ATOM 783 C C . GLU A 1 102 ? 14.130 1.805 -0.104 1.00 93.69 102 GLU A C 1
ATOM 785 O O . GLU A 1 102 ? 14.498 1.078 -1.027 1.00 93.69 102 GLU A O 1
ATOM 790 N N . LEU A 1 103 ? 12.931 2.399 -0.098 1.00 93.06 103 LEU A N 1
ATOM 791 C CA . LEU A 1 103 ? 11.954 2.223 -1.175 1.00 93.06 103 LEU A CA 1
ATOM 792 C C . LEU A 1 103 ? 12.543 2.610 -2.539 1.00 93.06 103 LEU A C 1
ATOM 794 O O . LEU A 1 103 ? 12.418 1.859 -3.509 1.00 93.06 103 LEU A O 1
ATOM 798 N N . LYS A 1 104 ? 13.237 3.753 -2.621 1.00 94.69 104 LYS A N 1
ATOM 799 C CA . LYS A 1 104 ? 13.927 4.184 -3.846 1.00 94.69 104 LYS A CA 1
ATOM 800 C C . LYS A 1 104 ? 14.996 3.187 -4.282 1.00 94.69 104 LYS A C 1
ATOM 802 O O . LYS A 1 104 ? 15.054 2.821 -5.454 1.00 94.69 104 LYS A O 1
ATOM 807 N N . LYS A 1 105 ? 15.808 2.700 -3.345 1.00 94.50 105 LYS A N 1
ATOM 808 C CA . LYS A 1 105 ? 16.840 1.698 -3.627 1.00 94.50 105 LYS A CA 1
ATOM 809 C C . LYS A 1 105 ? 16.237 0.389 -4.148 1.00 94.50 105 LYS A C 1
ATOM 811 O O . LYS A 1 105 ? 16.778 -0.179 -5.094 1.00 94.50 105 LYS A O 1
ATOM 816 N N . LEU A 1 106 ? 15.120 -0.071 -3.581 1.00 95.31 106 LEU A N 1
ATOM 817 C CA . LEU A 1 106 ? 14.412 -1.266 -4.050 1.00 95.31 106 LEU A CA 1
ATOM 818 C C . LEU A 1 106 ? 13.905 -1.092 -5.485 1.00 95.31 106 LEU A C 1
ATOM 820 O O . LEU A 1 106 ? 14.118 -1.979 -6.312 1.00 95.31 106 LEU A O 1
ATOM 824 N N . HIS A 1 107 ? 13.322 0.065 -5.813 1.00 94.62 107 HIS A N 1
ATOM 825 C CA . HIS A 1 107 ? 12.929 0.388 -7.187 1.00 94.62 107 HIS A CA 1
ATOM 826 C C . HIS A 1 107 ? 14.129 0.344 -8.137 1.00 94.62 107 HIS A C 1
ATOM 828 O O . HIS A 1 107 ? 14.075 -0.331 -9.165 1.00 94.62 107 HIS A O 1
ATOM 834 N N . GLU A 1 108 ? 15.234 0.999 -7.770 1.00 95.12 108 GLU A N 1
ATOM 835 C CA . GLU A 1 108 ? 16.452 1.016 -8.583 1.00 95.12 108 GLU A CA 1
ATOM 836 C C . GLU A 1 108 ? 16.994 -0.397 -8.857 1.00 95.12 108 GLU A C 1
ATOM 838 O O . GLU A 1 108 ? 17.380 -0.717 -9.982 1.00 95.12 108 GLU A O 1
ATOM 843 N N . GLN A 1 109 ? 17.003 -1.255 -7.835 1.00 94.44 109 GLN A N 1
ATOM 844 C CA . GLN A 1 109 ? 17.516 -2.622 -7.923 1.00 94.44 109 GLN A CA 1
ATOM 845 C C . GLN A 1 109 ? 16.621 -3.546 -8.753 1.00 94.44 109 GLN A C 1
ATOM 847 O O . GLN A 1 109 ? 17.126 -4.388 -9.497 1.00 94.44 109 GLN A O 1
ATOM 852 N N . LYS A 1 110 ? 15.297 -3.417 -8.617 1.00 94.81 110 LYS A N 1
ATOM 853 C CA . LYS A 1 110 ? 14.326 -4.324 -9.245 1.00 94.81 110 LYS A CA 1
ATOM 854 C C . LYS A 1 110 ? 13.972 -3.920 -10.678 1.00 94.81 110 LYS A C 1
ATOM 856 O O . LYS A 1 110 ? 13.584 -4.788 -11.455 1.00 94.81 110 LYS A O 1
ATOM 861 N N . PHE A 1 111 ? 14.167 -2.653 -11.055 1.00 95.50 111 PHE A N 1
ATOM 862 C CA . PHE A 1 111 ? 13.754 -2.101 -12.352 1.00 95.50 111 PHE A CA 1
ATOM 863 C C . PHE A 1 111 ? 14.242 -2.910 -13.564 1.00 95.50 111 PHE A C 1
ATOM 865 O O . PHE A 1 111 ? 13.444 -3.332 -14.398 1.00 95.50 111 PHE A O 1
ATOM 872 N N . ALA A 1 112 ? 15.548 -3.179 -13.655 1.00 94.88 112 ALA A N 1
ATOM 873 C CA . ALA A 1 112 ? 16.102 -3.919 -14.792 1.00 94.88 112 ALA A CA 1
ATOM 874 C C . ALA A 1 112 ? 15.630 -5.385 -14.828 1.00 94.88 112 ALA A C 1
ATOM 876 O O . ALA A 1 112 ? 15.424 -5.943 -15.906 1.00 94.88 112 ALA A O 1
ATOM 877 N N . GLY A 1 113 ? 15.440 -5.997 -13.653 1.00 94.69 113 GLY A N 1
ATOM 878 C CA . GLY A 1 113 ? 14.897 -7.350 -13.531 1.00 94.69 113 GLY A CA 1
ATOM 879 C C . GLY A 1 113 ? 13.458 -7.431 -14.033 1.00 94.69 113 GLY A C 1
ATOM 880 O O . GLY A 1 113 ? 13.150 -8.308 -14.835 1.00 94.69 113 GLY A O 1
ATOM 881 N N . TYR A 1 114 ? 12.622 -6.466 -13.639 1.00 94.94 114 TYR A N 1
ATOM 882 C CA . TYR A 1 114 ? 11.239 -6.349 -14.102 1.00 94.94 114 TYR A CA 1
ATOM 883 C C . TYR A 1 114 ? 11.151 -6.210 -15.626 1.00 94.94 114 TYR A C 1
ATOM 885 O O . TY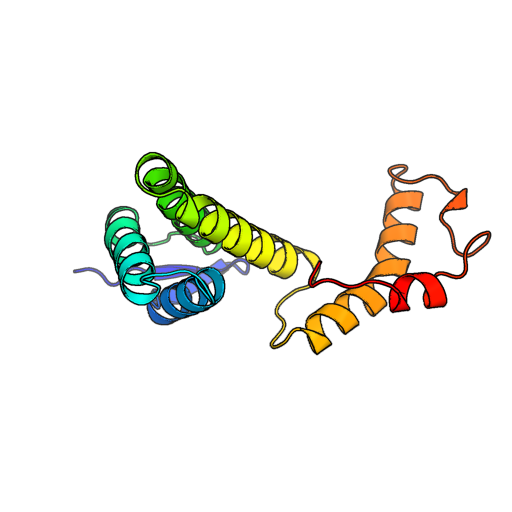R A 1 114 ? 10.405 -6.948 -16.260 1.00 94.94 114 TYR A O 1
ATOM 893 N N . LEU A 1 115 ? 11.959 -5.332 -16.235 1.00 96.12 115 LEU A N 1
ATOM 894 C CA . LEU A 1 115 ? 11.970 -5.176 -17.694 1.00 96.12 115 LEU A CA 1
ATOM 895 C C . LEU A 1 115 ? 12.371 -6.470 -18.404 1.00 96.12 115 LEU A C 1
ATOM 897 O O . LEU A 1 115 ? 11.721 -6.874 -19.362 1.00 96.12 115 LEU A O 1
ATOM 901 N N . LYS A 1 116 ? 13.416 -7.149 -17.917 1.00 95.31 116 LYS A N 1
ATOM 902 C CA . LYS A 1 116 ? 13.855 -8.427 -18.488 1.00 95.31 116 LYS A CA 1
ATOM 903 C C . LYS A 1 116 ? 12.749 -9.482 -18.416 1.00 95.31 116 LYS A C 1
ATOM 905 O O . LYS A 1 116 ? 12.520 -10.176 -19.403 1.00 95.31 116 LYS A O 1
ATOM 910 N N . GLN A 1 117 ? 12.083 -9.589 -17.268 1.00 96.12 117 GLN A N 1
ATOM 911 C CA . GLN A 1 117 ? 10.984 -10.527 -17.064 1.00 96.12 117 GLN A CA 1
ATOM 912 C C . GLN A 1 117 ? 9.797 -10.195 -17.977 1.00 96.12 117 GLN A C 1
ATOM 914 O O . GLN A 1 117 ? 9.368 -11.054 -18.743 1.00 96.12 117 GLN A O 1
ATOM 919 N N . GLY A 1 118 ? 9.339 -8.941 -17.981 1.00 97.00 118 GLY A N 1
ATOM 920 C CA . GLY A 1 118 ? 8.207 -8.506 -18.799 1.00 97.00 118 GLY A CA 1
ATOM 921 C C . GLY A 1 118 ? 8.447 -8.675 -20.301 1.00 97.00 118 GLY A C 1
ATOM 922 O O . GLY A 1 118 ? 7.522 -9.035 -21.021 1.00 97.00 118 GLY A O 1
ATOM 923 N N . ILE A 1 119 ? 9.685 -8.498 -20.778 1.00 96.69 119 ILE A N 1
ATOM 924 C CA . ILE A 1 119 ? 10.050 -8.801 -22.172 1.00 96.69 119 ILE A CA 1
ATOM 925 C C . ILE A 1 119 ? 9.980 -10.310 -22.433 1.00 96.69 119 ILE A C 1
ATOM 927 O O . ILE A 1 119 ? 9.393 -10.731 -23.424 1.00 96.69 119 ILE A O 1
ATOM 931 N N . SER A 1 120 ? 10.541 -11.140 -21.545 1.00 96.56 120 SER A N 1
ATOM 932 C CA . SER A 1 120 ? 10.521 -12.600 -21.726 1.00 96.56 120 SER A CA 1
ATOM 933 C C . SER A 1 120 ? 9.116 -13.207 -21.678 1.00 96.56 120 SER A C 1
ATOM 935 O O . SER A 1 120 ? 8.874 -14.233 -22.306 1.00 96.56 120 SER A O 1
ATOM 937 N N . GLU A 1 121 ? 8.195 -12.562 -20.963 1.00 97.50 121 GLU A N 1
ATOM 938 C CA . GLU A 1 121 ? 6.783 -12.946 -20.874 1.00 97.50 121 GLU A CA 1
ATOM 939 C C . GLU A 1 121 ? 5.927 -12.341 -22.005 1.00 97.50 121 GLU A C 1
ATOM 941 O O . GLU A 1 121 ? 4.736 -12.626 -22.091 1.00 97.50 121 GLU A O 1
ATOM 946 N N . GLY A 1 122 ? 6.507 -11.509 -22.881 1.00 96.44 122 GLY A N 1
ATOM 947 C CA . GLY A 1 122 ? 5.789 -10.841 -23.974 1.00 96.44 122 GLY A CA 1
ATOM 948 C C . GLY A 1 122 ? 4.856 -9.705 -23.529 1.00 96.44 122 GLY A C 1
ATOM 949 O O . GLY A 1 122 ? 4.046 -9.233 -24.323 1.00 96.44 122 GLY A O 1
ATOM 950 N N . LEU A 1 123 ? 4.962 -9.255 -22.274 1.00 97.44 123 LEU A N 1
ATOM 951 C CA . LEU A 1 123 ? 4.197 -8.132 -21.717 1.00 97.44 123 LEU A CA 1
ATOM 952 C C . LEU A 1 123 ? 4.789 -6.770 -22.106 1.00 97.44 123 LEU A C 1
ATOM 954 O O . LEU A 1 123 ? 4.084 -5.762 -22.091 1.00 97.44 123 LEU A O 1
ATOM 958 N N . LEU A 1 124 ? 6.086 -6.732 -22.426 1.00 97.06 124 LEU A N 1
ATOM 959 C CA . LEU A 1 124 ? 6.831 -5.529 -22.800 1.00 97.06 124 LEU A CA 1
ATOM 960 C C . LEU A 1 124 ? 7.557 -5.725 -24.136 1.00 97.06 124 LEU A C 1
ATOM 962 O O . LEU A 1 124 ? 7.995 -6.823 -24.467 1.00 97.06 124 LEU A O 1
ATOM 966 N N . ASP A 1 125 ? 7.723 -4.635 -24.885 1.00 96.38 125 ASP A N 1
ATOM 967 C CA . ASP A 1 125 ? 8.432 -4.620 -26.170 1.00 96.38 125 ASP A CA 1
ATOM 968 C C . ASP A 1 125 ? 9.939 -4.875 -25.970 1.00 96.38 125 ASP A C 1
ATOM 970 O O . ASP A 1 125 ? 10.568 -4.290 -25.084 1.00 96.38 125 ASP A O 1
ATOM 974 N N . GLU A 1 126 ? 10.546 -5.703 -26.823 1.00 94.62 126 GLU A N 1
ATOM 975 C CA . GLU A 1 126 ? 11.973 -6.060 -26.764 1.00 94.62 126 GLU A CA 1
ATOM 976 C C . GLU A 1 126 ? 12.913 -4.841 -26.801 1.00 94.62 126 GLU A C 1
ATOM 978 O O . GLU A 1 126 ? 14.022 -4.867 -26.248 1.00 94.62 126 GLU A O 1
ATOM 983 N N . ARG A 1 127 ? 12.464 -3.729 -27.399 1.00 95.31 127 ARG A N 1
ATOM 984 C CA . ARG A 1 127 ? 13.205 -2.462 -27.436 1.00 95.31 127 ARG A CA 1
ATOM 985 C C . ARG A 1 127 ? 13.348 -1.817 -26.063 1.00 95.31 127 ARG A C 1
ATOM 987 O O . ARG A 1 127 ? 14.214 -0.971 -25.901 1.00 95.31 127 ARG A O 1
ATOM 994 N N . MET A 1 128 ? 12.557 -2.207 -25.064 1.00 93.50 128 MET A N 1
ATOM 995 C CA . MET A 1 128 ? 12.700 -1.731 -23.680 1.00 93.50 128 MET A CA 1
ATOM 996 C C . MET A 1 128 ? 13.894 -2.369 -22.949 1.00 93.50 128 MET A C 1
ATOM 998 O O . MET A 1 128 ? 14.144 -2.071 -21.781 1.00 93.50 128 MET A O 1
ATOM 1002 N N . SER A 1 129 ? 14.644 -3.247 -23.618 1.00 92.44 129 SER A N 1
ATOM 1003 C CA . SER A 1 129 ? 15.849 -3.871 -23.078 1.00 92.44 129 SER A CA 1
ATOM 1004 C C . SER A 1 129 ? 17.030 -2.898 -22.951 1.00 92.44 129 SER A C 1
ATOM 1006 O O . SER A 1 129 ? 17.056 -1.785 -23.485 1.00 92.44 129 SER A O 1
ATOM 1008 N N . SER A 1 130 ? 18.084 -3.370 -22.284 1.00 89.06 130 SER A N 1
ATOM 1009 C CA . SER A 1 130 ? 19.359 -2.656 -22.163 1.00 89.06 130 SER A CA 1
ATOM 1010 C C . SER A 1 130 ? 20.117 -2.487 -23.486 1.00 89.06 130 SER A C 1
ATOM 1012 O O . SER A 1 130 ? 21.174 -1.865 -23.488 1.00 89.06 130 SER A O 1
ATOM 1014 N N . ALA A 1 131 ? 19.629 -3.061 -24.592 1.00 89.12 131 ALA A N 1
ATOM 1015 C CA . ALA A 1 131 ? 20.220 -2.871 -25.915 1.00 89.12 131 ALA A CA 1
ATOM 1016 C C . ALA A 1 131 ? 19.942 -1.468 -26.480 1.00 89.12 131 ALA A C 1
ATOM 1018 O O . ALA A 1 131 ? 20.736 -0.958 -27.267 1.00 89.12 131 ALA A O 1
ATOM 1019 N N . VAL A 1 132 ? 18.831 -0.844 -26.070 1.00 92.81 132 VAL A N 1
ATOM 1020 C CA . VAL A 1 132 ? 18.403 0.478 -26.555 1.00 92.81 132 VAL A CA 1
ATOM 1021 C C . VAL A 1 132 ? 18.514 1.540 -25.461 1.00 92.81 132 VAL A C 1
ATOM 1023 O O . VAL A 1 132 ? 18.886 2.677 -25.745 1.00 92.81 132 VAL A O 1
ATOM 1026 N N . PHE A 1 133 ? 18.219 1.185 -24.206 1.00 95.44 133 PHE A N 1
ATOM 1027 C CA . PHE A 1 133 ? 18.145 2.142 -23.102 1.00 95.44 133 PHE A CA 1
ATOM 1028 C C . PHE A 1 133 ? 19.225 1.933 -22.036 1.00 95.44 133 PHE A C 1
ATOM 1030 O O . PHE A 1 133 ? 19.550 0.810 -21.650 1.00 95.44 133 PHE A O 1
ATOM 1037 N N . ASP A 1 134 ? 19.704 3.041 -21.461 1.00 95.75 134 ASP A N 1
ATOM 1038 C CA . ASP A 1 134 ? 20.508 3.015 -20.236 1.00 95.75 134 ASP A CA 1
ATOM 1039 C C . ASP A 1 134 ? 19.602 2.786 -19.016 1.00 95.75 134 ASP A C 1
ATOM 1041 O O . ASP A 1 134 ? 19.111 3.721 -18.373 1.00 95.75 134 ASP A O 1
ATOM 1045 N N . LEU A 1 135 ? 19.392 1.510 -18.687 1.00 95.06 135 LEU A N 1
ATOM 1046 C CA . LEU A 1 135 ? 18.531 1.110 -17.576 1.00 95.06 135 LEU A CA 1
ATOM 1047 C C . LEU A 1 135 ? 19.046 1.600 -16.218 1.00 95.06 135 LEU A C 1
ATOM 1049 O O . LEU A 1 135 ? 18.241 1.825 -15.320 1.00 95.06 135 LEU A O 1
ATOM 1053 N N . LYS A 1 136 ? 20.361 1.807 -16.051 1.00 94.75 136 LYS A N 1
ATOM 1054 C CA . LYS A 1 136 ? 20.923 2.319 -14.789 1.00 94.75 136 LYS A CA 1
ATOM 1055 C C . LYS A 1 136 ? 20.564 3.785 -14.600 1.00 94.75 136 LYS A C 1
ATOM 1057 O O . LYS A 1 136 ? 20.206 4.190 -13.495 1.00 94.75 136 LYS A O 1
ATOM 1062 N N . LYS A 1 137 ? 20.659 4.581 -15.666 1.00 96.25 137 LYS A N 1
ATOM 1063 C CA . LYS A 1 137 ? 20.256 5.989 -15.643 1.00 96.25 137 LYS A CA 1
ATOM 1064 C C . LYS A 1 137 ? 18.752 6.131 -15.409 1.00 96.25 137 LYS A C 1
ATOM 1066 O O . LYS A 1 137 ? 18.359 6.952 -14.586 1.00 96.25 137 LYS A O 1
ATOM 1071 N N . LEU A 1 138 ? 17.933 5.318 -16.083 1.00 96.12 138 LEU A N 1
ATOM 1072 C CA . LEU A 1 138 ? 16.476 5.322 -15.908 1.00 96.12 138 LEU A CA 1
ATOM 1073 C C . LEU A 1 138 ? 16.065 4.904 -14.492 1.00 96.12 138 LEU A C 1
ATOM 1075 O O . LEU A 1 138 ? 15.284 5.607 -13.860 1.00 96.12 138 LEU A O 1
ATOM 1079 N N . ALA A 1 139 ? 16.649 3.825 -13.965 1.00 95.31 139 ALA A N 1
ATOM 1080 C CA . ALA A 1 139 ? 16.387 3.354 -12.609 1.00 95.31 139 ALA A CA 1
ATOM 1081 C C . ALA A 1 139 ? 16.651 4.451 -11.563 1.00 95.31 139 ALA A C 1
ATOM 1083 O O . ALA A 1 139 ? 15.785 4.741 -10.744 1.00 95.31 139 ALA A O 1
ATOM 1084 N N . LYS A 1 140 ? 17.805 5.132 -11.639 1.00 95.75 140 LYS A N 1
ATOM 1085 C CA . LYS A 1 140 ? 18.171 6.232 -10.721 1.00 95.75 140 LYS A CA 1
ATOM 1086 C C . LYS A 1 140 ? 17.249 7.450 -10.797 1.00 95.75 140 LYS A C 1
ATOM 1088 O O . LYS A 1 140 ? 17.199 8.245 -9.855 1.00 95.75 140 LYS A O 1
ATOM 1093 N N . ALA A 1 141 ? 16.574 7.631 -11.931 1.00 95.25 141 ALA A N 1
ATOM 1094 C CA . ALA A 1 141 ? 15.640 8.727 -12.145 1.00 95.25 141 ALA A CA 1
ATOM 1095 C C . ALA A 1 141 ? 14.255 8.457 -11.531 1.00 95.25 141 ALA A C 1
ATOM 1097 O O . ALA A 1 141 ? 13.455 9.388 -11.434 1.00 95.25 141 ALA A O 1
ATOM 1098 N N . LEU A 1 142 ? 13.967 7.220 -11.104 1.00 93.00 142 LEU A N 1
ATOM 1099 C CA . LEU A 1 142 ? 12.708 6.886 -10.446 1.00 93.00 142 LEU A CA 1
ATOM 1100 C C . LEU A 1 142 ? 12.566 7.657 -9.132 1.00 93.00 142 LEU A C 1
ATOM 1102 O O . LEU A 1 142 ? 13.492 7.739 -8.318 1.00 93.00 142 LEU A O 1
ATOM 1106 N N . ASN A 1 143 ? 11.371 8.202 -8.922 1.00 92.56 143 ASN A N 1
ATOM 1107 C CA . ASN A 1 143 ? 10.990 8.839 -7.674 1.00 92.56 143 ASN A CA 1
ATOM 1108 C C . ASN A 1 143 ? 9.695 8.197 -7.145 1.00 92.56 143 ASN A C 1
ATOM 1110 O O . ASN A 1 143 ? 8.625 8.563 -7.628 1.00 92.56 143 ASN A O 1
ATOM 1114 N N . PRO A 1 144 ? 9.782 7.262 -6.178 1.00 88.19 144 PRO A N 1
ATOM 1115 C CA . PRO A 1 144 ? 8.617 6.553 -5.637 1.00 88.19 144 PRO A CA 1
ATOM 1116 C C . PRO A 1 144 ? 7.670 7.403 -4.781 1.00 88.19 144 PRO A C 1
ATOM 1118 O O . PRO A 1 144 ? 6.642 6.897 -4.346 1.00 88.19 144 PRO A O 1
ATOM 1121 N N . THR A 1 145 ? 8.022 8.658 -4.483 1.00 81.19 145 THR A N 1
ATOM 1122 C CA . THR A 1 145 ? 7.197 9.559 -3.660 1.00 81.19 145 THR A CA 1
ATOM 1123 C C . THR A 1 145 ? 6.258 10.440 -4.492 1.00 81.19 145 THR A C 1
ATOM 1125 O O . THR A 1 145 ? 5.761 11.437 -3.970 1.00 81.19 145 THR A O 1
ATOM 1128 N N . ARG A 1 146 ? 6.124 10.172 -5.796 1.00 73.25 146 ARG A N 1
ATOM 1129 C CA . ARG A 1 146 ? 5.324 10.968 -6.738 1.00 73.25 146 ARG A CA 1
ATOM 1130 C C . ARG A 1 146 ? 3.964 10.355 -7.000 1.00 73.25 146 ARG A C 1
ATOM 1132 O O . ARG A 1 146 ? 3.881 9.111 -6.966 1.00 73.25 146 ARG A O 1
#

Sequence (146 aa):
MSAITVVKRDGTREPFDANKINLALVEATEGLPDQISKVVQVASELQLTLFDGITSEQLDEAVIHTALQNVKDDPDFDIIATRLLLKNIYKNILGEFANPAELKKLHEQKFAGYLKQGISEGLLDERMSSAVFDLKKLAKALNPTR

Secondary structure (DSSP, 8-state):
-PPPEEE-TTS-EEE--HHHHHHHHHHHTTTSTTHHHHHHHHHHHHHTT--TTEEHHHHHHHHHHHHHHHTTT-THHHHHHHHHHHHHHHHHHT---SSHHHHHHHHHHHHHHHHHHHHHTTSS-GGGSTTTS-HHHHHHH--TT-

Mean predicted aligned error: 4.15 Å